Protein AF-A0A1R0LUC2-F1 (afdb_monomer)

Sequence (69 aa):
MTNLRFRSADLAEFEGDLAALRGDCARMAPHWTVPEHSESRPVPPSLIHGVTVPAKSARLLDAMSDYGD

Foldseek 3Di:
DDDPPPPPVVVVVVPDDPVVVVVVCVVCVVVDDDPDDDDDDDDDVVPPPDDDDDPVRVVVQCPDPVRND

Mean predicted aligned error: 14.39 Å

Solvent-accessible surface area (backbone atoms only — not comparable to full-atom values): 4797 Å² total; per-residue (Å²): 136,84,77,83,77,74,63,73,72,59,64,71,70,61,82,54,57,72,68,52,53,53,52,52,52,62,70,48,51,83,76,54,83,74,74,84,81,67,81,84,69,92,69,60,71,90,73,57,77,75,83,86,75,56,69,72,59,53,55,55,43,53,70,33,87,93,65,48,124

Radius of gyration: 19.37 Å; Cα contacts (8 Å, |Δi|>4): 9; chains: 1; bounding box: 39×36×37 Å

pLDDT: mean 76.28, std 15.3, range [35.31, 93.88]

Secondary structure (DSSP, 8-state):
-------TTGGGTT---HHHHHHHHHHHGGGS--------PPPPGGGS------HHHHHHHHTSTTT--

Structure (mmCIF, N/CA/C/O backbone):
data_AF-A0A1R0LUC2-F1
#
_entry.id   AF-A0A1R0LUC2-F1
#
loop_
_atom_site.group_PDB
_atom_site.id
_atom_site.type_symbol
_atom_site.label_atom_id
_atom_site.label_alt_id
_atom_site.label_comp_id
_atom_site.label_asym_id
_atom_site.label_entity_id
_atom_site.label_seq_id
_atom_site.pdbx_PDB_ins_code
_atom_site.Cartn_x
_atom_site.Cartn_y
_atom_site.Cartn_z
_atom_site.occupancy
_atom_site.B_iso_or_equiv
_atom_site.auth_seq_id
_atom_site.auth_comp_id
_atom_site.auth_asym_id
_atom_site.auth_atom_id
_atom_site.pdbx_PDB_model_num
ATOM 1 N N . MET A 1 1 ? 17.120 13.754 21.783 1.00 35.31 1 MET A N 1
ATOM 2 C CA . MET A 1 1 ? 16.545 14.123 20.472 1.00 35.31 1 MET A CA 1
ATOM 3 C C . MET A 1 1 ? 17.665 14.130 19.446 1.00 35.31 1 MET A C 1
ATOM 5 O O . MET A 1 1 ? 18.362 15.126 19.305 1.00 35.31 1 MET A O 1
ATOM 9 N N . THR A 1 2 ? 17.930 12.991 18.815 1.00 41.09 2 THR A N 1
ATOM 10 C CA . THR A 1 2 ? 18.970 12.868 17.788 1.00 41.09 2 THR A CA 1
ATOM 11 C C . THR A 1 2 ? 18.402 13.346 16.457 1.00 41.09 2 THR A C 1
ATOM 13 O O . THR A 1 2 ? 17.461 12.767 15.927 1.00 41.09 2 THR A O 1
ATOM 16 N N . ASN A 1 3 ? 18.948 14.456 15.962 1.00 39.12 3 ASN A N 1
ATOM 17 C CA . ASN A 1 3 ? 18.596 15.050 14.679 1.00 39.12 3 ASN A CA 1
ATOM 18 C C . ASN A 1 3 ? 18.942 14.079 13.544 1.00 39.12 3 ASN A C 1
ATOM 20 O O . ASN A 1 3 ? 20.112 13.735 13.362 1.00 39.12 3 ASN A O 1
ATOM 24 N N . LEU A 1 4 ? 17.935 13.671 12.771 1.00 57.94 4 LEU A N 1
ATOM 25 C CA . LEU A 1 4 ? 18.123 12.954 11.517 1.00 57.94 4 LEU A CA 1
ATOM 26 C C . LEU A 1 4 ? 18.711 13.942 10.502 1.00 57.94 4 LEU A C 1
ATOM 28 O O . LEU A 1 4 ? 17.987 14.678 9.836 1.00 57.94 4 LEU A O 1
ATOM 32 N N . ARG A 1 5 ? 20.042 14.001 10.411 1.00 50.94 5 ARG A N 1
ATOM 33 C CA . ARG A 1 5 ? 20.708 14.617 9.262 1.00 50.94 5 ARG A CA 1
ATOM 34 C C . ARG A 1 5 ? 20.476 13.703 8.064 1.00 50.94 5 ARG A C 1
ATOM 36 O O . ARG A 1 5 ? 21.291 12.826 7.797 1.00 50.94 5 ARG A O 1
ATOM 43 N N . PHE A 1 6 ? 19.347 13.887 7.385 1.00 54.28 6 PHE A N 1
ATOM 4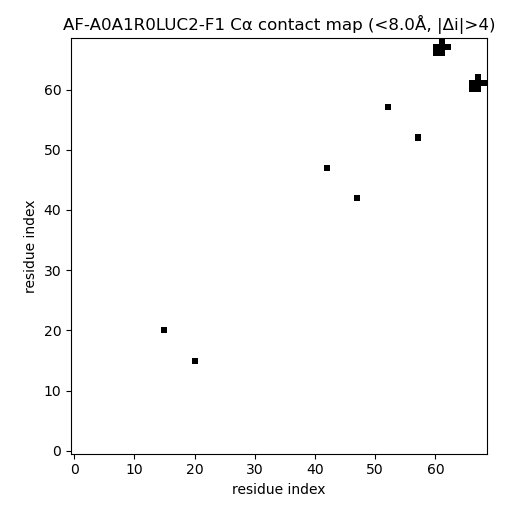4 C CA . PHE A 1 6 ? 19.156 13.359 6.041 1.00 54.28 6 PHE A CA 1
ATOM 45 C C . PHE A 1 6 ? 20.230 14.025 5.184 1.00 54.28 6 PHE A C 1
ATOM 47 O O . PHE A 1 6 ? 20.240 15.247 5.027 1.00 54.28 6 PHE A O 1
ATOM 54 N N . ARG A 1 7 ? 21.239 13.253 4.787 1.00 52.06 7 ARG A N 1
ATOM 55 C CA . ARG A 1 7 ? 22.382 13.757 4.036 1.00 52.06 7 ARG A CA 1
ATOM 56 C C . ARG A 1 7 ? 21.856 14.311 2.715 1.00 52.06 7 ARG A C 1
ATOM 58 O O . ARG A 1 7 ? 21.537 13.563 1.808 1.00 52.06 7 ARG A O 1
ATOM 65 N N . SER A 1 8 ? 21.819 15.633 2.591 1.00 54.88 8 SER A N 1
ATOM 66 C CA . SER A 1 8 ? 21.543 16.331 1.329 1.00 54.88 8 SER A CA 1
ATOM 67 C C . SER A 1 8 ? 22.575 16.019 0.233 1.00 54.88 8 SER A C 1
ATOM 69 O O . SER A 1 8 ? 22.391 16.438 -0.900 1.00 54.88 8 SER A O 1
ATOM 71 N N . ALA A 1 9 ? 23.648 15.291 0.565 1.00 51.09 9 ALA A N 1
ATOM 72 C CA . ALA A 1 9 ? 24.640 14.801 -0.382 1.00 51.09 9 ALA A CA 1
ATOM 73 C C . ALA A 1 9 ? 24.101 13.695 -1.310 1.00 51.09 9 ALA A C 1
ATOM 75 O O . ALA A 1 9 ? 24.563 13.626 -2.439 1.00 51.09 9 ALA A O 1
ATOM 76 N N . ASP A 1 10 ? 23.097 12.909 -0.892 1.00 53.41 10 ASP A N 1
ATOM 77 C CA . ASP A 1 10 ? 22.534 11.840 -1.738 1.00 53.41 10 ASP A CA 1
ATOM 78 C C . ASP A 1 10 ? 21.609 12.384 -2.840 1.00 53.41 10 ASP A C 1
ATOM 80 O O . ASP A 1 10 ? 21.450 11.757 -3.876 1.00 53.41 10 ASP A O 1
ATOM 84 N N . LEU A 1 11 ? 21.013 13.573 -2.667 1.00 52.53 11 LEU A N 1
ATOM 85 C CA . LEU A 1 11 ? 20.068 14.143 -3.644 1.00 52.53 11 LEU A CA 1
ATOM 86 C C . LEU A 1 11 ? 20.729 14.546 -4.972 1.00 52.53 11 LEU A C 1
ATOM 88 O O . LEU A 1 11 ? 20.050 14.579 -5.992 1.00 52.53 11 LEU A O 1
ATOM 92 N N . ALA A 1 12 ? 22.037 14.822 -4.970 1.00 51.94 12 ALA A N 1
ATOM 93 C CA . ALA A 1 12 ? 22.797 15.123 -6.184 1.00 51.94 12 ALA A CA 1
ATOM 94 C C . ALA A 1 12 ? 23.128 13.862 -7.011 1.00 51.94 12 ALA A C 1
ATOM 96 O O . ALA A 1 12 ? 23.396 13.973 -8.203 1.00 51.94 12 ALA A O 1
ATOM 97 N N . GLU A 1 13 ? 23.072 12.665 -6.412 1.00 53.38 13 GLU A N 1
ATOM 98 C CA . GLU A 1 13 ? 23.226 11.380 -7.118 1.00 53.38 13 GLU A CA 1
ATOM 99 C C . GLU A 1 13 ? 21.907 10.894 -7.750 1.00 53.38 13 GLU A C 1
ATOM 101 O O . GLU A 1 13 ? 21.911 9.962 -8.550 1.00 53.38 13 GLU A O 1
ATOM 106 N N . PHE A 1 14 ? 20.780 11.556 -7.452 1.00 55.38 14 PHE A N 1
ATOM 107 C CA . PHE A 1 14 ? 19.473 11.284 -8.066 1.00 55.38 14 PHE A CA 1
ATOM 108 C C . PHE A 1 14 ? 19.252 11.999 -9.410 1.00 55.38 14 PHE A C 1
ATOM 110 O O . PHE A 1 14 ? 18.162 11.895 -9.971 1.00 55.38 14 PHE A O 1
ATOM 117 N N . GLU A 1 15 ? 20.265 12.653 -9.991 1.00 57.09 15 GLU A N 1
ATOM 118 C CA . GLU A 1 15 ? 20.244 13.123 -11.392 1.00 57.09 15 GLU A CA 1
ATOM 119 C C . GLU A 1 15 ? 20.426 11.944 -12.380 1.00 57.09 15 GLU A C 1
ATOM 121 O O . GLU A 1 15 ? 21.179 12.000 -13.352 1.00 57.09 15 GLU A O 1
ATOM 126 N N . GLY A 1 16 ? 19.781 10.816 -12.085 1.00 63.53 16 GLY A N 1
ATOM 127 C CA . GLY A 1 16 ? 19.749 9.620 -12.910 1.00 63.53 16 GLY A CA 1
ATOM 128 C C . GLY A 1 16 ? 18.448 9.568 -13.701 1.00 63.53 16 GLY A C 1
ATOM 129 O O . GLY A 1 16 ? 17.366 9.761 -13.150 1.00 63.53 16 GLY A O 1
ATOM 130 N N . ASP A 1 17 ? 18.550 9.283 -14.999 1.00 81.12 17 ASP A N 1
ATOM 131 C CA . ASP A 1 17 ? 17.396 9.025 -15.864 1.00 81.12 17 ASP A CA 1
ATOM 132 C C . ASP A 1 17 ? 16.481 7.929 -15.269 1.00 81.12 17 ASP A C 1
ATOM 134 O O . ASP A 1 17 ? 16.948 6.996 -14.608 1.00 81.12 17 ASP A O 1
ATOM 138 N N . LEU A 1 18 ? 15.172 7.990 -15.535 1.00 84.06 18 LEU A N 1
ATOM 139 C CA . LEU A 1 18 ? 14.187 7.023 -15.023 1.00 84.06 18 LEU A CA 1
ATOM 140 C C . LEU A 1 18 ? 14.529 5.575 -15.412 1.00 84.06 18 LEU A C 1
ATOM 142 O O . LEU A 1 18 ? 14.152 4.633 -14.707 1.00 84.06 18 LEU A O 1
ATOM 146 N N . ALA A 1 19 ? 15.251 5.379 -16.518 1.00 86.62 19 ALA A N 1
ATOM 147 C CA . ALA A 1 19 ? 15.775 4.076 -16.906 1.00 86.62 19 ALA A CA 1
ATOM 148 C C . ALA A 1 19 ? 16.814 3.535 -15.906 1.00 86.62 19 ALA A C 1
ATOM 150 O O . ALA A 1 19 ? 16.775 2.346 -15.580 1.00 86.62 19 ALA A O 1
ATOM 151 N N . ALA A 1 20 ? 17.699 4.392 -15.384 1.00 87.56 20 ALA A N 1
ATOM 152 C CA . ALA A 1 20 ? 18.691 4.017 -14.377 1.00 87.56 20 ALA A CA 1
ATOM 153 C C . ALA A 1 20 ? 18.009 3.610 -13.065 1.00 87.56 20 ALA A C 1
ATOM 155 O O . ALA A 1 20 ? 18.274 2.522 -12.554 1.00 87.56 20 ALA A O 1
ATOM 156 N N . LEU A 1 21 ? 17.029 4.401 -12.613 1.00 87.94 21 LEU A N 1
ATOM 157 C CA . LEU A 1 21 ? 16.233 4.089 -11.422 1.00 87.94 21 LEU A CA 1
ATOM 158 C C . LEU A 1 21 ? 15.541 2.723 -11.535 1.00 87.94 21 LEU A C 1
ATOM 160 O O . LEU A 1 21 ? 15.581 1.917 -10.607 1.00 87.94 21 LEU A O 1
ATOM 164 N N . ARG A 1 22 ? 14.933 2.420 -12.689 1.00 90.69 22 ARG A N 1
ATOM 165 C CA . ARG A 1 22 ? 14.323 1.100 -12.932 1.00 90.69 22 ARG A CA 1
ATOM 166 C C . ARG A 1 22 ? 15.349 -0.032 -12.858 1.00 90.69 22 ARG A C 1
ATOM 168 O O . ARG A 1 22 ? 15.039 -1.091 -12.311 1.00 90.69 22 ARG A O 1
ATOM 175 N N . GLY A 1 23 ? 16.554 0.188 -13.383 1.00 92.88 23 GLY A N 1
ATOM 176 C CA . GLY A 1 23 ? 17.667 -0.756 -13.275 1.00 92.88 23 GLY A CA 1
ATOM 177 C C . GLY A 1 23 ? 18.091 -1.000 -11.824 1.00 92.88 23 GLY A C 1
ATOM 178 O O . GLY A 1 23 ? 18.304 -2.148 -11.431 1.00 92.88 23 GLY A O 1
ATOM 179 N N . ASP A 1 24 ? 18.144 0.051 -11.008 1.00 91.12 24 ASP A N 1
ATOM 180 C CA . ASP A 1 24 ? 18.455 -0.046 -9.578 1.00 91.12 24 ASP A CA 1
ATOM 181 C C . ASP A 1 24 ? 17.383 -0.809 -8.804 1.00 91.12 24 ASP A C 1
ATOM 183 O O . ASP A 1 24 ? 17.708 -1.725 -8.043 1.00 91.12 24 ASP A O 1
ATOM 187 N N . CYS A 1 25 ? 16.103 -0.525 -9.060 1.00 91.00 25 CYS A N 1
ATOM 188 C CA . CYS A 1 25 ? 15.002 -1.290 -8.479 1.00 91.00 25 CYS A CA 1
ATOM 189 C C . CYS A 1 25 ? 15.093 -2.781 -8.836 1.00 91.00 25 CYS A C 1
ATOM 191 O O . CYS A 1 25 ? 14.928 -3.631 -7.961 1.00 91.00 25 CYS A O 1
ATOM 193 N N . ALA A 1 26 ? 15.396 -3.113 -10.096 1.00 92.75 26 ALA A N 1
ATOM 194 C CA . ALA A 1 26 ? 15.538 -4.501 -10.533 1.00 92.75 26 ALA A CA 1
ATOM 195 C C . ALA A 1 26 ? 16.727 -5.210 -9.864 1.00 92.75 26 ALA A C 1
ATOM 197 O O . ALA A 1 26 ? 16.614 -6.384 -9.514 1.00 92.75 26 ALA A O 1
ATOM 198 N N . ARG A 1 27 ? 17.848 -4.507 -9.640 1.00 93.62 27 ARG A N 1
ATOM 199 C CA . ARG A 1 27 ? 19.002 -5.045 -8.897 1.00 93.62 27 ARG A CA 1
ATOM 200 C C . ARG A 1 27 ? 18.683 -5.296 -7.425 1.00 93.62 27 ARG A C 1
ATOM 202 O O . ARG A 1 27 ? 19.220 -6.237 -6.852 1.00 93.62 27 ARG A O 1
ATOM 209 N N . MET A 1 28 ? 17.823 -4.475 -6.827 1.00 93.88 28 MET A N 1
ATOM 210 C CA . MET A 1 2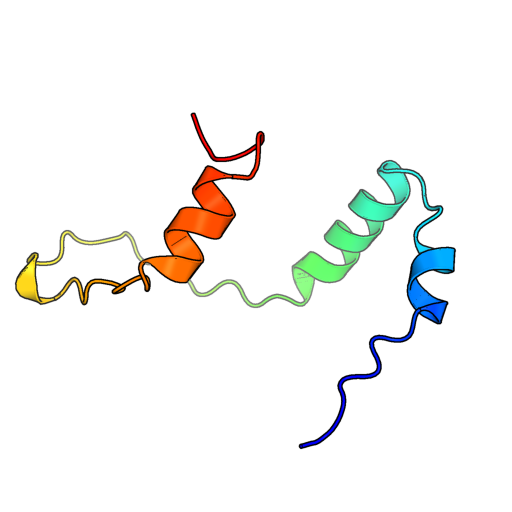8 ? 17.433 -4.607 -5.421 1.00 93.88 28 MET A CA 1
ATOM 211 C C . MET A 1 28 ? 16.328 -5.634 -5.175 1.00 93.88 28 MET A C 1
ATOM 213 O O . MET A 1 28 ? 16.326 -6.260 -4.116 1.00 93.88 28 MET A O 1
ATOM 217 N N . ALA A 1 29 ? 15.429 -5.858 -6.136 1.00 91.19 29 ALA A N 1
ATOM 218 C CA . ALA A 1 29 ? 14.273 -6.741 -5.968 1.00 91.19 29 ALA A CA 1
ATOM 219 C C . ALA A 1 29 ? 14.604 -8.157 -5.432 1.00 91.19 29 ALA A C 1
ATOM 221 O O . ALA A 1 29 ? 13.889 -8.616 -4.543 1.00 91.19 29 ALA A O 1
ATOM 222 N N . PRO A 1 30 ? 15.686 -8.843 -5.861 1.00 90.50 30 PRO A N 1
ATOM 223 C CA . PRO A 1 30 ? 16.038 -10.167 -5.336 1.00 90.50 30 PRO A CA 1
ATOM 224 C C . PRO A 1 30 ? 16.428 -10.185 -3.852 1.00 90.50 30 PRO A C 1
ATOM 226 O O . PRO A 1 30 ? 16.441 -11.250 -3.239 1.00 90.50 30 PRO A O 1
ATOM 229 N N . HIS A 1 31 ? 16.781 -9.037 -3.269 1.00 90.75 31 HIS A N 1
ATOM 230 C CA . HIS A 1 31 ? 17.154 -8.932 -1.855 1.00 90.75 31 HIS A CA 1
ATOM 231 C C . HIS A 1 31 ? 15.947 -8.761 -0.930 1.00 90.75 31 HIS A C 1
ATOM 233 O O . HIS A 1 31 ? 16.097 -8.787 0.293 1.00 90.75 31 HIS A O 1
ATOM 239 N N . TRP A 1 32 ? 14.752 -8.582 -1.489 1.00 87.69 32 TRP A N 1
ATOM 240 C CA . TRP A 1 32 ? 13.526 -8.487 -0.717 1.00 87.69 32 TRP A CA 1
ATOM 241 C C . TRP A 1 32 ? 12.866 -9.855 -0.619 1.00 87.69 32 TRP A C 1
ATOM 243 O O . TRP A 1 32 ? 12.372 -10.406 -1.600 1.00 87.69 32 TRP A O 1
ATOM 253 N N . THR A 1 33 ? 12.835 -10.402 0.594 1.00 84.69 33 THR A N 1
ATOM 254 C CA . THR A 1 33 ? 12.050 -11.597 0.891 1.00 84.69 33 THR A CA 1
ATOM 255 C C . THR A 1 33 ? 10.574 -11.251 0.752 1.00 84.69 33 THR A C 1
ATOM 257 O O . THR A 1 33 ? 10.019 -10.550 1.599 1.00 84.69 33 THR A O 1
ATOM 260 N N . VAL A 1 34 ? 9.932 -11.740 -0.306 1.00 79.31 34 VAL A N 1
ATOM 261 C CA . VAL A 1 34 ? 8.474 -11.716 -0.416 1.00 79.31 34 VAL A CA 1
ATOM 262 C C . VAL A 1 34 ? 7.950 -12.848 0.465 1.00 79.31 34 VAL A C 1
ATOM 264 O O . VAL A 1 34 ? 8.289 -14.003 0.208 1.00 79.31 34 VAL A O 1
ATOM 267 N N . PRO A 1 35 ? 7.172 -12.562 1.523 1.00 78.38 35 PRO A N 1
ATOM 268 C CA . PRO A 1 35 ? 6.503 -13.619 2.263 1.00 78.38 35 PRO A CA 1
ATOM 269 C C . PRO A 1 35 ? 5.607 -14.398 1.301 1.00 78.38 35 PRO A C 1
ATOM 271 O O . PRO A 1 35 ? 4.930 -13.782 0.475 1.00 78.38 35 PRO A O 1
ATOM 274 N N . GLU A 1 36 ? 5.594 -15.727 1.420 1.00 81.44 36 GLU A N 1
ATOM 275 C CA . GLU A 1 36 ? 4.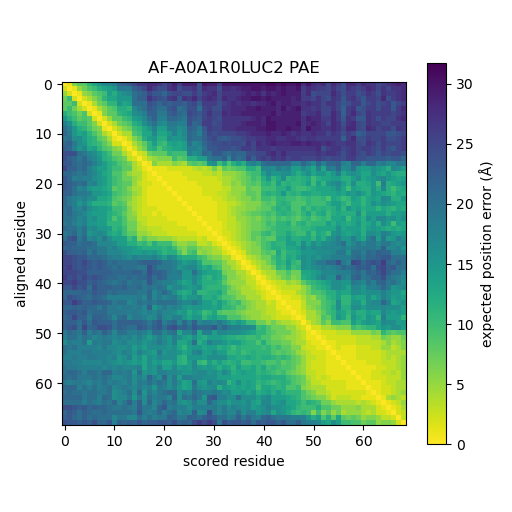645 -16.584 0.706 1.00 81.44 36 GLU A CA 1
ATOM 276 C C . GLU A 1 36 ? 3.240 -15.995 0.866 1.00 81.44 36 GLU A C 1
ATOM 278 O O . GLU A 1 36 ? 2.702 -15.918 1.976 1.00 81.44 36 GLU A O 1
ATOM 283 N N . HIS A 1 37 ? 2.673 -15.501 -0.235 1.00 72.12 37 HIS A N 1
ATOM 284 C CA . HIS A 1 37 ? 1.353 -14.895 -0.213 1.00 72.12 37 HIS A CA 1
ATOM 285 C C . HIS A 1 37 ? 0.334 -16.022 -0.074 1.00 72.12 37 HIS A C 1
ATOM 287 O O . HIS A 1 37 ? -0.068 -16.646 -1.054 1.00 72.12 37 HIS A O 1
ATOM 293 N N . SER A 1 38 ? -0.084 -16.304 1.158 1.00 76.31 38 SER A N 1
ATOM 294 C CA . SER A 1 38 ? -1.266 -17.129 1.375 1.00 76.31 38 SER A CA 1
ATOM 295 C C . SER A 1 38 ? -2.481 -16.394 0.816 1.00 76.31 38 SER A C 1
ATOM 297 O O . SER A 1 38 ? -2.631 -15.192 1.062 1.00 76.31 38 SER A O 1
ATOM 299 N N . GLU A 1 39 ? -3.363 -17.103 0.112 1.00 80.69 39 GLU A N 1
ATOM 300 C CA . GLU A 1 39 ? -4.648 -16.543 -0.303 1.00 80.69 39 GLU A CA 1
ATOM 301 C C . GLU A 1 39 ? -5.337 -15.880 0.895 1.00 80.69 39 GLU A C 1
ATOM 303 O O . GLU A 1 39 ? -5.469 -16.471 1.973 1.00 80.69 39 GLU A O 1
ATOM 308 N N . SER A 1 40 ? -5.739 -14.619 0.721 1.00 73.56 40 SER A N 1
ATOM 309 C CA . SER A 1 40 ? -6.394 -13.865 1.783 1.00 73.56 40 SER A CA 1
ATOM 310 C C . SER A 1 40 ? -7.759 -14.478 2.062 1.00 73.56 40 SER A C 1
ATOM 312 O O . SER A 1 40 ? -8.714 -14.298 1.308 1.00 73.56 40 SER A O 1
ATOM 314 N N . ARG A 1 41 ? -7.858 -15.222 3.164 1.00 82.12 41 ARG A N 1
ATOM 315 C CA . ARG A 1 41 ? -9.137 -15.738 3.644 1.00 82.12 41 ARG A CA 1
ATOM 316 C C . ARG A 1 41 ? -9.965 -14.579 4.211 1.00 82.12 41 ARG A C 1
ATOM 318 O O . ARG A 1 41 ? -9.404 -13.746 4.923 1.00 82.12 41 ARG A O 1
ATOM 325 N N . PRO A 1 42 ? -11.290 -14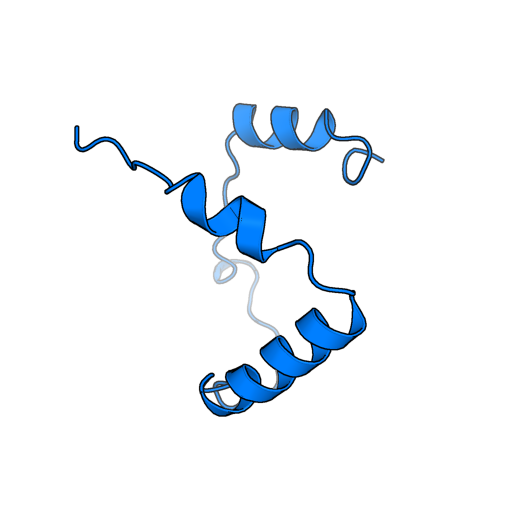.535 3.978 1.00 83.19 42 PRO A N 1
ATOM 326 C CA . PRO A 1 42 ? -12.157 -13.580 4.654 1.00 83.19 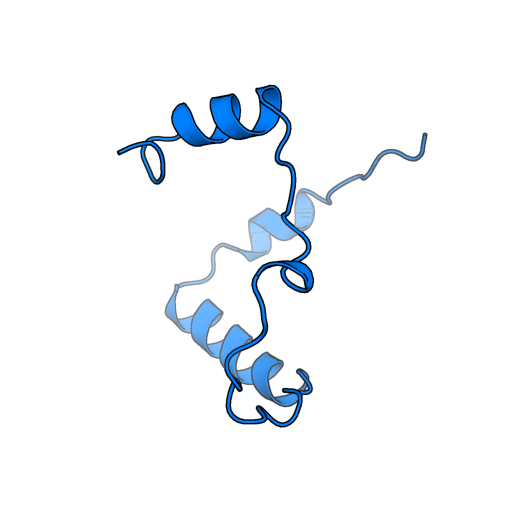42 PRO A CA 1
ATOM 327 C C . PRO A 1 42 ? -11.976 -13.678 6.173 1.00 83.19 42 PRO A C 1
ATOM 329 O O . PRO A 1 42 ? -12.189 -14.741 6.761 1.00 83.19 42 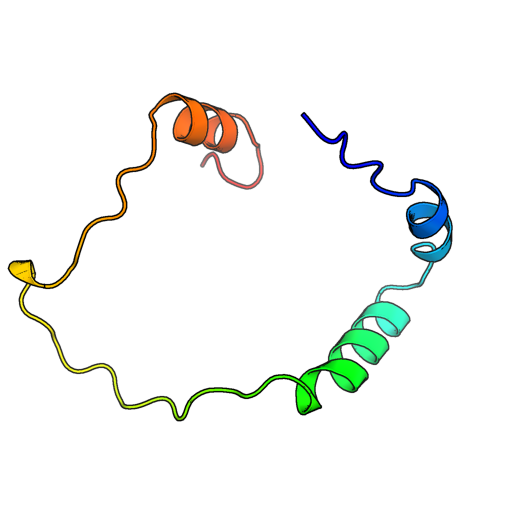PRO A O 1
ATOM 332 N N . VAL A 1 43 ? -11.563 -12.577 6.799 1.00 82.94 43 VAL A N 1
ATOM 333 C CA . VAL A 1 43 ? -11.462 -12.463 8.256 1.00 82.94 43 VAL A CA 1
ATOM 334 C C . VAL A 1 43 ? -12.700 -11.753 8.798 1.00 82.94 43 VAL A C 1
ATOM 336 O O . VAL A 1 43 ? -13.217 -10.841 8.148 1.00 82.94 43 VAL A O 1
ATOM 339 N N . PRO A 1 44 ? -13.215 -12.151 9.974 1.00 84.94 44 PRO A N 1
ATOM 340 C CA . PRO A 1 44 ? -14.291 -11.412 10.614 1.00 84.94 44 PRO A CA 1
ATOM 341 C C . PRO A 1 44 ? -13.852 -9.957 10.865 1.00 84.94 44 PR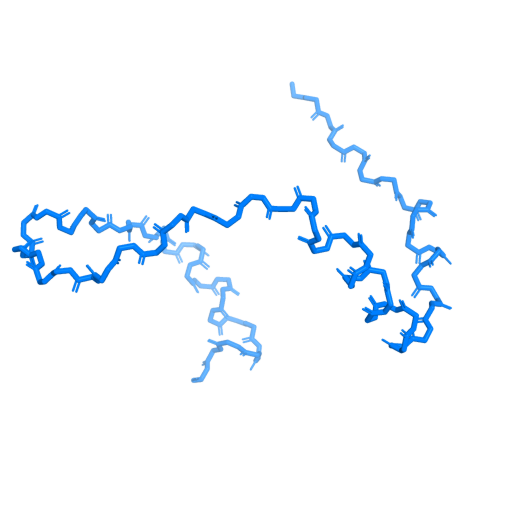O A C 1
ATOM 343 O O . PRO A 1 44 ? -12.707 -9.735 11.267 1.00 84.94 44 PRO A O 1
ATOM 346 N N . PRO A 1 45 ? -14.747 -8.963 10.696 1.00 77.56 45 PRO A N 1
ATOM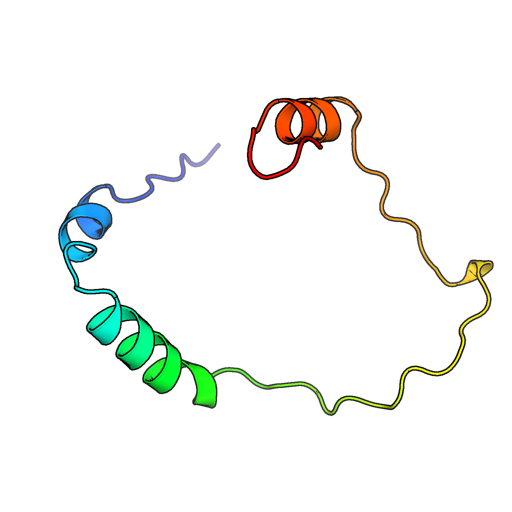 347 C CA . PRO A 1 45 ? -14.410 -7.548 10.877 1.00 77.56 45 PRO A CA 1
ATOM 348 C C . PRO A 1 45 ? -13.807 -7.209 12.244 1.00 77.56 45 PRO A C 1
ATOM 350 O O . PRO A 1 45 ? -13.018 -6.281 12.353 1.00 77.56 45 PRO A O 1
ATOM 353 N N . SER A 1 46 ? -14.125 -7.985 13.284 1.00 80.44 46 SER A N 1
ATOM 354 C CA . SER A 1 46 ? -13.550 -7.840 14.626 1.00 80.44 46 SER A CA 1
ATOM 355 C C . SER A 1 46 ? -12.042 -8.114 14.703 1.00 80.44 46 SER A C 1
ATOM 357 O O . SER A 1 46 ? -11.403 -7.663 15.650 1.00 80.44 46 SER A O 1
ATOM 359 N N . LEU A 1 47 ? -11.474 -8.839 13.732 1.00 80.12 47 LEU A N 1
ATOM 360 C CA . LEU A 1 47 ? -10.032 -9.089 13.612 1.00 80.12 47 LEU A CA 1
ATOM 361 C C . LEU A 1 47 ? -9.329 -8.091 12.690 1.00 80.12 47 LEU A C 1
ATOM 363 O O . LEU A 1 47 ? -8.100 -8.066 12.632 1.00 80.12 47 LEU A O 1
ATOM 367 N N . ILE A 1 48 ? -10.087 -7.251 11.985 1.00 81.94 48 ILE A N 1
ATOM 368 C CA . ILE A 1 48 ? -9.522 -6.116 11.268 1.00 81.94 48 ILE A CA 1
ATOM 369 C C . ILE A 1 48 ? -9.251 -5.047 12.323 1.00 81.94 48 ILE A C 1
ATOM 371 O O . ILE A 1 48 ? -10.115 -4.242 12.671 1.00 81.94 48 ILE A O 1
ATOM 375 N N . HIS A 1 49 ? -8.044 -5.066 12.880 1.00 76.69 49 HIS A N 1
ATOM 376 C CA . HIS A 1 49 ? -7.585 -3.977 13.727 1.00 76.69 49 HIS A CA 1
ATOM 377 C C . HIS A 1 49 ? -7.466 -2.723 12.858 1.00 76.69 49 HIS A C 1
ATOM 379 O O . HIS A 1 49 ? -6.565 -2.604 12.029 1.00 76.69 49 HIS A O 1
ATOM 385 N N . GLY A 1 50 ? -8.433 -1.817 13.001 1.00 73.31 50 GLY A N 1
ATOM 386 C CA . GLY A 1 50 ? -8.455 -0.565 12.261 1.00 73.31 50 GLY A CA 1
ATOM 387 C C . GLY A 1 50 ? -7.220 0.276 12.571 1.00 73.31 50 GLY A C 1
ATOM 388 O O . GLY A 1 50 ? -6.807 0.404 13.724 1.00 73.31 50 GLY A O 1
ATOM 389 N N . VAL A 1 51 ? -6.638 0.873 11.535 1.00 80.62 51 VAL A N 1
ATOM 390 C CA . VAL A 1 51 ? -5.623 1.911 11.702 1.00 80.62 51 VAL A CA 1
ATOM 391 C C . VAL A 1 51 ? -6.350 3.219 11.994 1.00 80.62 51 VAL A C 1
ATOM 393 O O . VAL A 1 51 ? -7.045 3.756 11.133 1.00 80.62 51 VAL A O 1
ATOM 396 N N . THR A 1 52 ? -6.193 3.750 13.205 1.00 83.69 52 THR A N 1
ATOM 397 C CA . THR A 1 52 ? -6.690 5.092 13.530 1.00 83.69 52 THR A CA 1
ATOM 398 C C . THR A 1 52 ? -5.686 6.124 13.042 1.00 83.69 52 THR A C 1
ATOM 400 O O . THR A 1 52 ? -4.606 6.276 13.613 1.00 83.69 52 THR A O 1
ATOM 403 N N . VAL A 1 53 ? -6.050 6.858 11.994 1.00 85.38 53 VAL A N 1
ATOM 404 C CA . VAL A 1 53 ? -5.235 7.962 11.482 1.00 85.38 53 VAL A CA 1
ATOM 405 C C . VAL A 1 53 ? -5.581 9.245 12.247 1.00 85.38 53 VAL A C 1
ATOM 407 O O . VAL A 1 53 ? -6.750 9.632 12.289 1.00 85.38 53 VAL A O 1
ATOM 410 N N . PRO A 1 54 ? -4.602 9.949 12.850 1.00 92.81 54 PRO A N 1
ATOM 411 C CA . PRO A 1 54 ? -4.858 11.236 13.486 1.00 92.81 54 PRO A CA 1
ATOM 412 C C . PRO A 1 54 ? -5.374 12.273 12.482 1.00 92.81 54 PRO A C 1
ATOM 414 O O . PRO A 1 54 ? -4.836 12.403 11.382 1.00 92.81 54 PRO A O 1
ATOM 417 N N . ALA A 1 55 ? -6.346 13.092 12.895 1.00 90.19 55 ALA A N 1
ATOM 418 C CA . ALA A 1 55 ? -6.965 14.104 12.031 1.00 90.19 55 ALA A CA 1
ATOM 419 C C . ALA A 1 55 ? -5.947 15.067 11.391 1.00 90.19 55 ALA A C 1
ATOM 421 O O . ALA A 1 55 ? -6.104 15.467 10.242 1.00 90.19 55 ALA A O 1
ATOM 422 N N . LYS A 1 56 ? -4.868 15.404 12.108 1.00 91.81 56 LYS A N 1
ATOM 423 C CA . LYS A 1 56 ? -3.787 16.250 11.583 1.00 91.81 56 LYS A CA 1
ATOM 424 C C . LYS A 1 56 ? -3.087 15.619 10.374 1.00 91.81 56 LYS A C 1
ATOM 426 O O . LYS A 1 56 ? -2.768 16.329 9.428 1.00 91.81 56 LYS A O 1
ATOM 431 N N . SER A 1 57 ? -2.860 14.309 10.408 1.00 87.19 57 SER A N 1
ATOM 432 C CA . SER A 1 57 ? -2.235 13.579 9.304 1.00 87.19 57 SER A CA 1
ATOM 433 C C . SER A 1 57 ? -3.175 13.488 8.106 1.00 87.19 57 SER A C 1
ATOM 435 O O . SER A 1 57 ? -2.744 13.738 6.987 1.00 87.19 57 SER A O 1
ATOM 437 N N . ALA A 1 58 ? -4.465 13.224 8.341 1.00 88.19 58 ALA A N 1
ATOM 438 C CA . ALA A 1 58 ? -5.470 13.209 7.276 1.00 88.19 58 ALA A CA 1
ATOM 439 C C . ALA A 1 58 ? -5.563 14.568 6.561 1.00 88.19 58 ALA A C 1
ATOM 441 O O . ALA A 1 58 ? -5.532 14.621 5.340 1.00 88.19 58 ALA A O 1
ATOM 442 N N . ARG A 1 59 ? -5.571 15.675 7.317 1.00 85.94 59 ARG A N 1
ATOM 443 C CA . ARG A 1 59 ? -5.589 17.041 6.761 1.00 85.94 59 ARG A CA 1
ATOM 444 C C . ARG A 1 59 ? -4.351 17.405 5.950 1.00 85.94 59 ARG A C 1
ATOM 446 O O . ARG A 1 59 ? -4.437 18.243 5.064 1.00 85.94 59 ARG A O 1
ATOM 453 N N . LEU A 1 60 ? -3.205 16.815 6.274 1.00 88.44 60 LEU A N 1
ATOM 454 C CA . LEU A 1 60 ? -1.983 17.020 5.506 1.00 88.44 60 LEU A CA 1
ATOM 455 C C . LEU A 1 60 ? -2.068 16.324 4.140 1.00 88.44 60 LEU A C 1
ATOM 457 O O . LEU A 1 60 ? -1.631 16.903 3.154 1.00 88.44 60 LEU A O 1
ATOM 461 N N . LEU A 1 61 ? -2.644 15.117 4.087 1.00 85.38 61 LEU A N 1
ATOM 462 C CA . LEU A 1 61 ? -2.866 14.375 2.838 1.00 85.38 61 LEU A CA 1
ATOM 463 C C . LEU A 1 61 ? -3.931 15.039 1.955 1.00 85.38 61 LEU A C 1
ATOM 465 O O . LEU A 1 61 ? -3.694 15.222 0.771 1.00 85.38 61 LEU A O 1
ATOM 469 N N . ASP A 1 62 ? -5.044 15.463 2.555 1.00 84.69 62 ASP A N 1
ATOM 470 C CA . ASP A 1 62 ? -6.150 16.210 1.922 1.00 84.69 62 ASP A CA 1
ATOM 471 C C . ASP A 1 62 ? -5.666 17.495 1.221 1.00 84.69 62 ASP A C 1
ATOM 473 O O . ASP A 1 62 ? -6.197 17.917 0.203 1.00 84.69 62 ASP A O 1
ATOM 477 N N . ALA A 1 63 ? -4.606 18.112 1.750 1.00 85.12 63 ALA A N 1
ATOM 478 C CA . ALA A 1 63 ? -3.999 19.308 1.175 1.00 85.12 63 ALA A CA 1
ATOM 479 C C . ALA A 1 63 ? -3.003 19.024 0.029 1.00 85.12 63 ALA A C 1
ATOM 481 O O . ALA A 1 63 ? -2.499 19.976 -0.570 1.00 85.12 63 ALA A O 1
ATOM 482 N N . MET A 1 64 ? -2.676 17.757 -0.262 1.00 85.69 64 MET A N 1
ATOM 483 C CA . MET A 1 64 ? -1.804 17.384 -1.379 1.00 85.69 64 MET A CA 1
ATOM 484 C C . MET A 1 64 ? -2.635 17.057 -2.618 1.00 85.69 64 MET A C 1
ATOM 486 O O . MET A 1 64 ? -3.449 16.138 -2.602 1.00 85.69 64 MET A O 1
ATOM 490 N N . SER A 1 65 ? -2.382 17.778 -3.713 1.00 77.25 65 SER A N 1
ATOM 491 C CA . SER A 1 65 ? -3.133 17.649 -4.970 1.00 77.25 65 SER A CA 1
ATOM 492 C C . SER A 1 65 ? -3.135 16.239 -5.565 1.00 77.25 65 SER A C 1
ATOM 494 O O . SER A 1 65 ? -4.066 15.896 -6.280 1.00 77.25 65 SER A O 1
ATOM 496 N N . ASP A 1 66 ? -2.122 15.421 -5.273 1.00 83.38 66 ASP A N 1
ATOM 497 C CA . ASP A 1 66 ? -2.027 14.040 -5.762 1.00 83.38 66 ASP A CA 1
ATOM 498 C C . ASP A 1 66 ? -2.949 13.054 -5.015 1.00 83.38 66 ASP A C 1
ATOM 500 O O . ASP A 1 66 ? -3.102 11.915 -5.453 1.00 83.38 66 ASP A O 1
ATOM 504 N N . TYR A 1 67 ? -3.531 13.456 -3.876 1.00 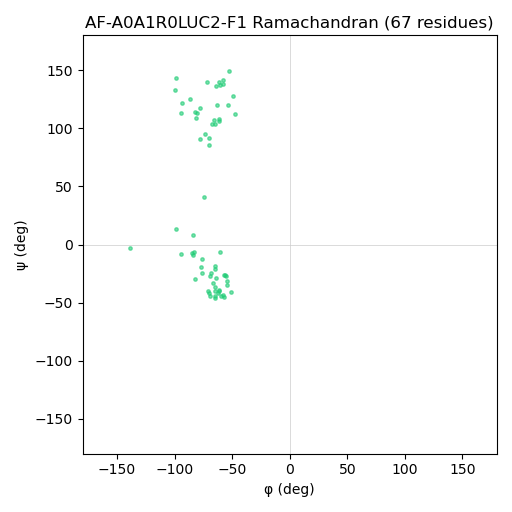73.94 67 TYR A N 1
ATOM 505 C CA . TYR A 1 67 ? -4.233 12.547 -2.956 1.00 73.94 67 TYR A CA 1
ATOM 506 C C . TYR A 1 67 ? -5.549 13.100 -2.365 1.00 73.94 67 TYR A C 1
ATOM 508 O O . TYR A 1 67 ? -6.194 12.389 -1.596 1.00 73.94 67 TYR A O 1
ATOM 516 N N . GLY A 1 68 ? -5.924 14.350 -2.662 1.00 66.75 68 GLY A N 1
ATOM 517 C CA . GLY A 1 68 ? -7.062 15.066 -2.060 1.00 66.75 68 GLY A CA 1
ATOM 518 C C . GLY A 1 68 ? -8.368 15.102 -2.873 1.00 66.75 68 GLY A C 1
ATOM 519 O O . GLY A 1 68 ? -9.238 15.901 -2.531 1.00 66.75 68 GLY A O 1
ATOM 520 N N . ASP A 1 69 ? -8.506 14.285 -3.926 1.00 60.09 69 ASP A N 1
ATOM 521 C CA . ASP A 1 69 ? -9.729 14.119 -4.747 1.00 60.09 69 ASP A CA 1
ATOM 522 C C . ASP A 1 69 ? -10.137 12.637 -4.837 1.00 60.09 69 ASP A C 1
ATOM 524 O O . ASP A 1 69 ? -9.260 11.803 -5.171 1.00 60.09 69 ASP A O 1
#